Protein AF-A0A5K1BYN8-F1 (afdb_monomer_lite)

Foldseek 3Di:
DADEAEAEPQVDDDPPDDHPVVVVVVVVVVCVVVDVDDHHYFYYYPVVGGRVVVVVVVVVVVCVVVVD

InterPro domains:
  IPR027417 P-loop containing nucleoside triphosphate hydrolase [G3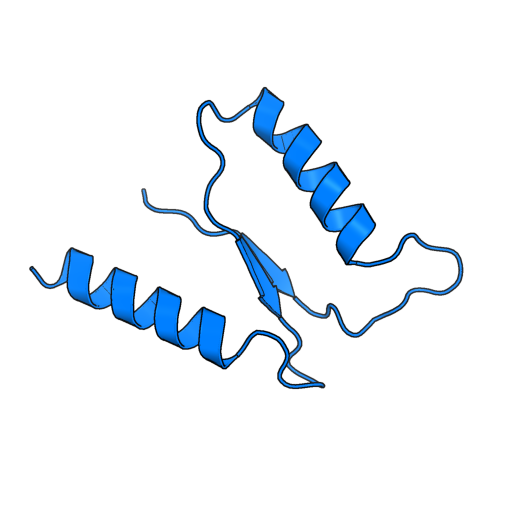DSA:3.40.50.300] (1-65)
  IPR027417 P-loop containing nucleoside triphosphate hydrolase [SSF52540] (1-62)

Secondary structure (DSSP, 8-state):
----EEE--TT---TTS--HHHHHHHHHHHHTTT-SSPPPEEE--TTT-TTHHHHHHHHHHHHHHH--

Structure (mmCIF, N/CA/C/O backbone):
data_AF-A0A5K1BYN8-F1
#
_entry.id   AF-A0A5K1BYN8-F1
#
loop_
_atom_site.group_PDB
_atom_site.id
_atom_site.type_symbol
_atom_site.label_atom_id
_atom_site.label_alt_id
_atom_site.label_comp_id
_atom_site.label_asym_id
_atom_site.label_entity_id
_atom_site.label_seq_id
_atom_site.pdbx_PDB_ins_code
_atom_site.Cartn_x
_atom_site.Cartn_y
_atom_site.Cartn_z
_atom_site.occupancy
_atom_site.B_iso_or_equiv
_atom_site.auth_seq_id
_atom_site.auth_comp_id
_atom_site.auth_asym_id
_atom_site.auth_atom_id
_atom_site.pdbx_PDB_model_num
ATOM 1 N N . ILE A 1 1 ? 15.085 -1.820 -6.897 1.00 79.94 1 ILE A N 1
ATOM 2 C CA . ILE A 1 1 ? 14.017 -2.837 -6.744 1.00 79.94 1 ILE A CA 1
ATOM 3 C C . ILE A 1 1 ? 12.703 -2.088 -6.560 1.00 79.94 1 ILE A C 1
ATOM 5 O O . ILE A 1 1 ? 12.660 -1.253 -5.660 1.00 79.94 1 ILE A O 1
ATOM 9 N N . PRO A 1 2 ? 11.679 -2.308 -7.401 1.00 83.81 2 PRO A N 1
ATOM 10 C CA . PRO A 1 2 ? 10.346 -1.750 -7.180 1.00 83.81 2 PRO A CA 1
ATOM 11 C C . PRO A 1 2 ? 9.767 -2.256 -5.868 1.00 83.81 2 PRO A C 1
ATOM 13 O O . PRO A 1 2 ? 9.865 -3.442 -5.558 1.00 83.81 2 PRO A O 1
ATOM 16 N N . MET A 1 3 ? 9.164 -1.358 -5.101 1.00 90.62 3 MET A N 1
ATOM 17 C CA . MET A 1 3 ? 8.571 -1.681 -3.811 1.00 90.62 3 MET A CA 1
ATOM 18 C C . MET A 1 3 ? 7.168 -1.089 -3.733 1.00 90.62 3 MET A C 1
ATOM 20 O O . MET A 1 3 ? 6.871 -0.067 -4.347 1.00 90.62 3 MET A O 1
ATOM 24 N N . THR A 1 4 ? 6.287 -1.739 -2.984 1.00 94.25 4 THR A N 1
ATOM 25 C CA . THR A 1 4 ? 4.948 -1.239 -2.671 1.00 94.25 4 THR A CA 1
ATOM 26 C C . THR A 1 4 ? 4.590 -1.701 -1.268 1.00 94.25 4 THR A C 1
ATOM 28 O O . THR A 1 4 ? 4.795 -2.868 -0.935 1.00 94.25 4 THR A O 1
ATOM 31 N N . PHE A 1 5 ? 4.066 -0.804 -0.436 1.00 95.31 5 PHE A N 1
ATOM 32 C CA . PHE A 1 5 ? 3.611 -1.160 0.907 1.00 95.31 5 PHE A CA 1
ATOM 33 C C . PHE A 1 5 ? 2.144 -1.590 0.885 1.00 95.31 5 PHE A C 1
ATOM 35 O O . PHE A 1 5 ? 1.274 -0.828 0.479 1.00 95.31 5 PHE A O 1
ATOM 42 N N . VAL A 1 6 ? 1.841 -2.792 1.371 1.00 95.94 6 VAL A N 1
ATOM 43 C CA . VAL A 1 6 ? 0.454 -3.260 1.507 1.00 95.94 6 VAL A CA 1
ATOM 44 C C . VAL A 1 6 ? 0.083 -3.299 2.985 1.00 95.94 6 VAL A C 1
ATOM 46 O O . VAL A 1 6 ? 0.561 -4.148 3.740 1.00 95.94 6 VAL A O 1
ATOM 49 N N . PHE A 1 7 ? -0.783 -2.381 3.409 1.00 94.94 7 PHE A N 1
ATOM 50 C CA . PHE A 1 7 ? -1.347 -2.386 4.755 1.00 94.94 7 PHE A CA 1
ATOM 51 C C . PHE A 1 7 ? -2.511 -3.369 4.787 1.00 94.94 7 PHE A C 1
ATOM 53 O O . PHE A 1 7 ? -3.507 -3.180 4.099 1.00 94.94 7 PHE A O 1
ATOM 60 N N . THR A 1 8 ? -2.383 -4.446 5.555 1.00 93.81 8 THR A N 1
ATOM 61 C CA . THR A 1 8 ? -3.404 -5.501 5.625 1.00 93.81 8 THR A CA 1
ATOM 62 C C . THR A 1 8 ? -4.266 -5.367 6.878 1.00 93.81 8 THR A C 1
ATOM 64 O O . THR A 1 8 ? -3.872 -4.733 7.858 1.00 93.81 8 THR A O 1
ATOM 67 N N . LYS A 1 9 ? -5.429 -6.035 6.881 1.00 90.00 9 LYS A N 1
ATOM 68 C CA . LYS A 1 9 ? -6.346 -6.129 8.036 1.00 90.00 9 LYS A CA 1
ATOM 69 C C . LYS A 1 9 ? -6.901 -4.767 8.483 1.00 90.00 9 LYS A C 1
ATOM 71 O O . LYS A 1 9 ? -7.126 -4.550 9.676 1.00 90.00 9 LYS A O 1
ATOM 76 N N . CYS A 1 10 ? -7.129 -3.849 7.541 1.00 86.06 10 CYS A N 1
ATOM 77 C CA . CYS A 1 10 ? -7.635 -2.498 7.820 1.00 86.06 10 CYS A CA 1
ATOM 78 C C . CYS A 1 10 ? -9.092 -2.464 8.331 1.00 86.06 10 CYS A C 1
ATOM 80 O O . CYS A 1 10 ? -9.581 -1.417 8.739 1.00 86.06 10 CYS A O 1
ATOM 82 N N . ASP A 1 11 ? -9.781 -3.604 8.368 1.00 83.88 11 ASP A N 1
ATOM 83 C CA . ASP A 1 11 ? -11.072 -3.787 9.039 1.00 83.88 11 ASP A CA 1
ATOM 84 C C . ASP A 1 11 ? -10.958 -3.783 10.575 1.00 83.88 11 ASP A C 1
ATOM 86 O O . ASP A 1 11 ? -11.916 -3.453 11.279 1.00 83.88 11 ASP A O 1
ATOM 90 N N . LYS A 1 12 ? -9.780 -4.115 11.122 1.00 79.88 12 LYS A N 1
ATOM 91 C CA . LYS A 1 12 ? -9.585 -4.230 12.569 1.00 79.88 12 LYS A CA 1
ATOM 92 C C . LYS A 1 12 ? -9.445 -2.861 13.223 1.00 79.88 12 LYS A C 1
ATOM 94 O O . LYS A 1 12 ? -8.346 -2.330 13.377 1.00 79.88 12 LYS A O 1
ATOM 99 N N . LYS A 1 13 ? -10.557 -2.340 13.737 1.00 67.75 13 LYS A N 1
ATOM 100 C CA . LYS A 1 13 ? -10.537 -1.268 14.739 1.00 67.75 13 LYS A CA 1
ATOM 101 C C . LYS A 1 13 ? -10.095 -1.862 16.077 1.00 67.75 13 LYS A C 1
ATOM 103 O O . LYS A 1 13 ? -10.874 -2.525 16.757 1.00 67.75 13 LYS A O 1
ATOM 108 N N . LYS A 1 14 ? -8.829 -1.670 16.460 1.00 67.25 14 LYS A N 1
ATOM 109 C CA . LYS A 1 14 ? -8.398 -1.981 17.832 1.00 67.25 14 LYS A CA 1
ATOM 110 C C . LYS A 1 14 ? -9.027 -0.950 18.769 1.00 67.25 14 LYS A C 1
ATOM 112 O O . LYS A 1 14 ? -8.771 0.240 18.616 1.00 67.25 14 LYS A O 1
ATOM 117 N N . SER A 1 15 ? -9.845 -1.409 19.718 1.00 60.88 15 SER A N 1
ATOM 118 C CA . SER A 1 15 ? -10.431 -0.542 20.747 1.00 60.88 15 SER A CA 1
ATOM 119 C C . SER A 1 15 ? -9.329 0.254 21.458 1.00 60.88 15 SER A C 1
ATOM 121 O O . SER A 1 15 ? -8.297 -0.315 21.820 1.00 60.88 15 SER A O 1
ATOM 123 N N . GLY A 1 16 ? -9.512 1.571 21.581 1.00 65.00 16 GLY A N 1
ATOM 124 C CA . GLY A 1 16 ? -8.535 2.480 22.189 1.00 65.00 16 GLY A CA 1
ATOM 125 C C . GLY A 1 16 ? -7.288 2.793 21.348 1.00 65.00 16 GLY A C 1
ATOM 126 O O . GLY A 1 16 ? -6.357 3.397 21.873 1.00 65.00 16 GLY A O 1
ATOM 127 N N . LYS A 1 17 ? -7.226 2.397 20.067 1.00 71.62 17 LYS A N 1
ATOM 128 C CA . LYS A 1 17 ? -6.131 2.770 19.151 1.00 71.62 17 LYS A CA 1
ATOM 129 C C . LYS A 1 17 ? -6.618 3.639 17.994 1.00 71.62 17 LYS A C 1
ATOM 131 O O . LYS A 1 17 ? -7.784 3.580 17.610 1.00 71.62 17 LYS A O 1
ATOM 136 N N . GLN A 1 18 ? -5.680 4.413 17.446 1.00 73.69 18 GLN A N 1
ATOM 137 C CA . GLN A 1 18 ? -5.867 5.252 16.262 1.00 73.69 18 GLN A CA 1
ATOM 138 C C . GLN A 1 18 ? -6.432 4.452 15.091 1.00 73.69 18 GLN A C 1
ATOM 140 O O . GLN A 1 18 ? -6.150 3.252 14.937 1.00 73.69 18 GLN A O 1
ATOM 145 N N . ARG A 1 19 ? -7.236 5.127 14.270 1.00 80.69 19 ARG A N 1
ATOM 146 C CA . ARG A 1 19 ? -7.874 4.503 13.113 1.00 80.69 19 ARG A CA 1
ATOM 147 C C . ARG A 1 19 ? -6.807 4.100 12.071 1.00 80.69 19 ARG A C 1
ATOM 149 O O . ARG A 1 19 ? -5.707 4.654 12.065 1.00 80.69 19 ARG A O 1
ATOM 156 N N . PRO A 1 20 ? -7.058 3.083 11.224 1.00 82.19 20 PRO A N 1
ATOM 157 C CA . PRO A 1 20 ? -6.074 2.606 10.246 1.00 82.19 20 PRO A CA 1
ATOM 158 C C . PRO A 1 20 ? -5.500 3.707 9.340 1.00 82.19 20 PRO A C 1
ATOM 160 O O . PRO A 1 20 ? -4.300 3.718 9.091 1.00 82.19 20 PRO A O 1
ATOM 163 N N . ASP A 1 21 ? -6.331 4.657 8.921 1.00 84.81 21 ASP A N 1
ATOM 164 C CA . ASP A 1 21 ? -5.972 5.846 8.144 1.00 84.81 21 ASP A CA 1
ATOM 165 C C . ASP A 1 21 ? -4.982 6.763 8.879 1.00 84.81 21 ASP A C 1
ATOM 167 O O . ASP A 1 21 ? -3.978 7.177 8.298 1.00 84.81 21 ASP A O 1
ATOM 171 N N . GLU A 1 22 ? -5.196 7.015 10.171 1.00 87.94 22 GLU A N 1
ATOM 172 C CA . GLU A 1 22 ? -4.276 7.809 10.999 1.00 87.94 22 GLU A CA 1
ATOM 173 C C . GLU A 1 22 ? -2.914 7.115 11.146 1.00 87.94 22 GLU A C 1
ATOM 175 O O . GLU A 1 22 ? -1.868 7.745 10.984 1.00 87.94 22 GLU A O 1
ATOM 180 N N . ASN A 1 23 ? -2.911 5.797 11.381 1.00 88.94 23 ASN A N 1
ATOM 181 C CA . ASN A 1 23 ? -1.669 5.023 11.474 1.00 88.94 23 ASN A CA 1
ATOM 182 C C . ASN A 1 23 ? -0.874 5.066 10.160 1.00 88.94 23 ASN A C 1
ATOM 184 O O . ASN A 1 23 ? 0.351 5.187 10.183 1.00 88.94 23 ASN A O 1
ATOM 188 N N . ILE A 1 24 ? -1.561 4.983 9.018 1.00 91.12 24 ILE A N 1
ATOM 189 C CA . ILE A 1 24 ? -0.933 5.045 7.693 1.00 91.12 24 ILE A CA 1
ATOM 190 C C . ILE A 1 24 ? -0.364 6.433 7.434 1.00 91.12 24 ILE A C 1
ATOM 192 O O . ILE A 1 24 ? 0.765 6.540 6.958 1.00 91.12 24 ILE A O 1
ATOM 196 N N . LYS A 1 25 ? -1.090 7.496 7.793 1.00 91.88 25 LYS A N 1
ATOM 197 C CA . LYS A 1 25 ? -0.585 8.866 7.675 1.00 91.88 25 LYS A CA 1
ATOM 198 C C . LYS A 1 25 ? 0.697 9.057 8.489 1.00 91.88 25 LYS A C 1
ATOM 200 O O . LYS A 1 25 ? 1.698 9.524 7.949 1.00 91.88 25 LYS A O 1
ATOM 205 N N . ASN A 1 26 ? 0.698 8.615 9.745 1.00 93.62 26 AS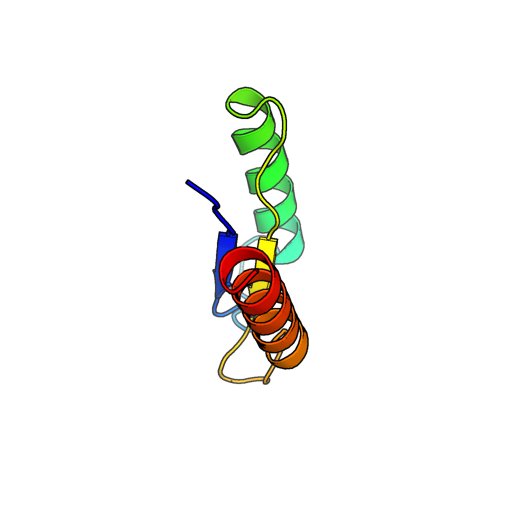N A N 1
ATOM 206 C CA . ASN A 1 26 ? 1.877 8.687 10.610 1.00 93.62 26 ASN A CA 1
ATOM 207 C C . ASN A 1 26 ? 3.051 7.875 10.039 1.00 93.62 26 ASN A C 1
ATOM 209 O O . ASN A 1 26 ? 4.195 8.332 10.048 1.00 93.62 26 ASN A O 1
ATOM 213 N N . PHE A 1 27 ? 2.777 6.688 9.489 1.00 94.25 27 PHE A N 1
ATOM 214 C CA . PHE A 1 27 ? 3.794 5.883 8.815 1.00 94.25 27 PHE A CA 1
ATOM 215 C C . PHE A 1 27 ? 4.364 6.592 7.579 1.00 94.25 27 PHE A C 1
ATOM 217 O O . PHE A 1 27 ? 5.579 6.613 7.404 1.00 94.25 27 PHE A O 1
ATOM 224 N N . GLN A 1 28 ? 3.525 7.218 6.748 1.00 93.62 28 GLN A N 1
ATOM 225 C CA . GLN A 1 28 ? 3.981 7.992 5.590 1.00 93.62 28 GLN A CA 1
ATOM 226 C C . GLN A 1 28 ? 4.895 9.151 5.989 1.00 93.62 28 GLN A C 1
ATOM 228 O O . GLN A 1 28 ? 5.926 9.371 5.358 1.00 93.62 28 GLN A O 1
ATOM 233 N N . GLU A 1 29 ? 4.530 9.901 7.028 1.00 94.38 29 GLU A N 1
ATOM 234 C CA . GLU A 1 29 ? 5.357 10.992 7.554 1.00 94.38 29 GLU A CA 1
ATOM 235 C C . GLU A 1 29 ? 6.704 10.485 8.079 1.00 94.38 29 GLU A C 1
ATOM 237 O O . GLU A 1 29 ? 7.730 11.137 7.880 1.00 94.38 29 GLU A O 1
ATOM 242 N N . LEU A 1 30 ? 6.725 9.299 8.693 1.00 95.19 30 LEU A N 1
ATOM 243 C CA . LEU A 1 30 ? 7.956 8.660 9.143 1.00 95.19 30 LEU A CA 1
ATOM 244 C C . LEU A 1 30 ? 8.858 8.274 7.965 1.00 95.19 30 LEU A C 1
ATOM 246 O O . LEU A 1 30 ? 10.030 8.647 7.955 1.00 95.19 30 LEU A O 1
ATOM 250 N N . ILE A 1 31 ? 8.332 7.562 6.963 1.00 94.94 31 ILE A N 1
ATOM 251 C CA . ILE A 1 31 ? 9.153 7.074 5.844 1.00 94.94 31 ILE A CA 1
ATOM 252 C C . ILE A 1 31 ? 9.632 8.204 4.931 1.00 94.94 31 ILE A C 1
ATOM 254 O O . ILE A 1 31 ? 10.709 8.088 4.357 1.00 94.94 31 ILE A O 1
ATOM 258 N N . ARG A 1 32 ? 8.910 9.331 4.842 1.00 93.38 32 ARG A N 1
ATOM 259 C CA . ARG A 1 32 ? 9.365 10.522 4.096 1.00 93.38 32 ARG A CA 1
ATOM 260 C C . ARG A 1 32 ? 10.701 11.076 4.601 1.00 93.38 32 ARG A C 1
ATOM 262 O O . ARG A 1 32 ? 11.379 11.777 3.864 1.00 93.38 32 ARG A O 1
ATOM 269 N N . LYS A 1 33 ? 11.105 10.749 5.834 1.00 95.25 33 LYS A N 1
ATOM 270 C CA . LYS A 1 33 ? 12.428 11.112 6.371 1.00 95.25 33 LYS A CA 1
ATOM 271 C C . LYS A 1 33 ? 13.560 10.270 5.777 1.00 95.25 33 LYS A C 1
ATOM 273 O O . LYS A 1 33 ? 14.703 10.709 5.777 1.00 95.25 33 LYS A O 1
A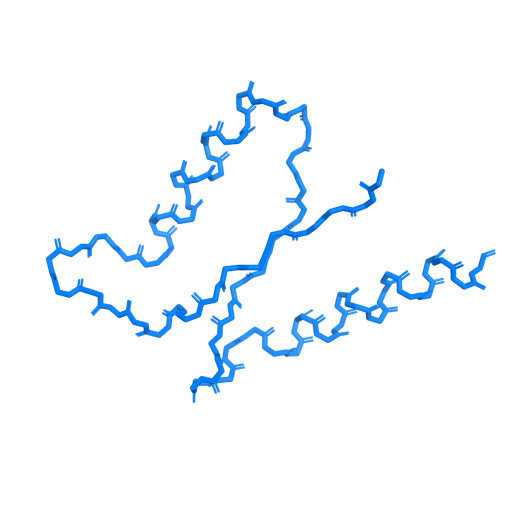TOM 278 N N . SER A 1 34 ? 13.251 9.061 5.310 1.00 92.19 34 SER A N 1
ATOM 279 C CA . SER A 1 34 ? 14.226 8.092 4.790 1.00 92.19 34 SER A CA 1
ATOM 280 C C . SER A 1 34 ? 14.165 7.937 3.270 1.00 92.19 34 SER A C 1
ATOM 282 O O . SER A 1 34 ? 15.149 7.528 2.661 1.00 92.19 34 SER A O 1
ATOM 284 N N . TYR A 1 35 ? 13.030 8.265 2.651 1.00 91.19 35 TYR A N 1
ATOM 285 C CA . TYR A 1 35 ? 12.811 8.158 1.214 1.00 91.19 35 TYR A CA 1
ATOM 286 C C . TYR A 1 35 ? 12.685 9.543 0.583 1.00 91.19 35 TYR A C 1
ATOM 288 O O . TYR A 1 35 ? 11.838 10.332 0.994 1.00 91.19 35 TYR A O 1
ATOM 296 N N . LYS A 1 36 ? 13.472 9.803 -0.471 1.00 89.88 36 LYS A N 1
ATOM 297 C CA . LYS A 1 36 ? 13.288 10.987 -1.329 1.00 89.88 36 LYS A CA 1
ATOM 298 C C . LYS A 1 36 ? 11.903 10.979 -1.984 1.00 89.88 36 LYS A C 1
ATOM 300 O O . LYS A 1 36 ? 11.242 12.008 -2.042 1.00 89.88 36 LYS A O 1
ATOM 305 N N . GLU A 1 37 ? 11.472 9.803 -2.430 1.00 91.12 37 GLU A N 1
ATOM 306 C CA . GLU A 1 37 ? 10.124 9.533 -2.915 1.00 91.12 37 GLU A CA 1
ATOM 307 C C . GLU A 1 37 ? 9.652 8.213 -2.290 1.00 91.12 37 GLU A C 1
ATOM 309 O O . GLU A 1 37 ? 10.298 7.177 -2.492 1.00 91.12 37 GLU A O 1
ATOM 314 N N . PRO A 1 38 ? 8.606 8.232 -1.446 1.00 92.00 38 PRO A N 1
ATOM 315 C CA . PRO A 1 38 ? 8.130 7.023 -0.798 1.00 92.00 38 PRO A CA 1
ATOM 316 C C . PRO A 1 38 ? 7.465 6.085 -1.820 1.00 92.00 38 PRO A C 1
ATOM 318 O O . PRO A 1 38 ? 6.748 6.560 -2.701 1.00 92.00 38 PRO A O 1
ATOM 321 N N . PRO A 1 39 ? 7.639 4.759 -1.680 1.00 93.06 39 PRO A N 1
ATOM 322 C CA . PRO A 1 39 ? 6.937 3.784 -2.505 1.00 93.06 39 PRO A CA 1
ATOM 323 C C . PRO A 1 39 ? 5.407 3.951 -2.462 1.00 93.06 39 PRO A C 1
ATOM 325 O O . PRO A 1 39 ? 4.869 4.376 -1.430 1.00 93.06 39 PRO A O 1
ATOM 328 N N . PRO A 1 40 ? 4.688 3.549 -3.529 1.00 93.38 40 PRO A N 1
ATOM 329 C CA . PRO A 1 40 ? 3.232 3.468 -3.501 1.00 93.38 40 PRO A CA 1
ATOM 330 C C . PRO A 1 40 ? 2.762 2.518 -2.397 1.00 93.38 40 PRO A C 1
ATOM 332 O O . PRO A 1 40 ? 3.492 1.624 -1.948 1.00 93.38 40 PRO A O 1
ATOM 335 N N . TRP A 1 41 ? 1.525 2.705 -1.950 1.00 95.06 41 TRP A N 1
ATOM 336 C CA . TRP A 1 41 ? 0.940 1.896 -0.892 1.00 95.06 41 TRP A CA 1
ATOM 337 C C . TRP A 1 41 ? -0.548 1.662 -1.119 1.00 95.06 41 TRP A C 1
ATOM 339 O O . TRP A 1 41 ? -1.213 2.483 -1.739 1.00 95.06 41 TRP A O 1
ATOM 349 N N . ILE A 1 42 ? -1.054 0.545 -0.595 1.00 95.62 42 ILE A N 1
ATOM 350 C CA . ILE A 1 42 ? -2.446 0.106 -0.757 1.00 95.62 42 ILE A CA 1
ATOM 351 C C . ILE A 1 42 ? -2.969 -0.399 0.591 1.00 95.62 42 ILE A C 1
ATOM 353 O O . ILE A 1 42 ? -2.274 -1.128 1.306 1.00 95.62 42 ILE A O 1
ATOM 357 N N . MET A 1 43 ? -4.198 -0.023 0.949 1.00 94.56 43 MET A N 1
ATOM 358 C CA . MET A 1 43 ? -4.917 -0.601 2.091 1.00 94.56 43 MET A CA 1
ATOM 359 C C . MET A 1 43 ? -5.712 -1.818 1.666 1.00 94.56 43 MET A C 1
ATOM 361 O O . MET A 1 43 ? -6.415 -1.771 0.669 1.00 94.56 43 MET A O 1
ATOM 365 N N . THR A 1 44 ? -5.687 -2.876 2.470 1.00 95.75 44 THR A N 1
ATOM 366 C CA . THR A 1 44 ? -6.413 -4.105 2.169 1.00 95.75 44 THR A CA 1
ATOM 367 C C . THR A 1 44 ? -7.078 -4.723 3.394 1.00 95.75 44 THR A C 1
ATOM 369 O O . THR A 1 44 ? -6.606 -4.623 4.532 1.00 95.75 44 THR A O 1
ATOM 372 N N . SER A 1 45 ? -8.178 -5.432 3.155 1.00 94.69 45 SER A N 1
ATOM 373 C CA . SER A 1 45 ? -8.756 -6.373 4.110 1.00 94.69 45 SER A CA 1
ATOM 374 C C . SER A 1 45 ? -9.233 -7.614 3.375 1.00 94.69 45 SER A C 1
ATOM 376 O O . SER A 1 45 ? -10.078 -7.542 2.488 1.00 94.69 45 SER A O 1
ATOM 378 N N . SER A 1 46 ? -8.735 -8.775 3.793 1.00 92.50 46 SER A N 1
ATOM 379 C CA . SER A 1 46 ? -9.217 -10.058 3.283 1.00 92.50 46 SER A CA 1
ATOM 380 C C . SER A 1 46 ? -10.623 -10.408 3.779 1.00 92.50 46 SER A C 1
ATOM 382 O O . SER A 1 46 ? -11.259 -11.276 3.196 1.00 92.50 46 SER A O 1
ATOM 384 N N . VAL A 1 47 ? -11.102 -9.756 4.846 1.00 94.50 47 VAL A N 1
ATOM 385 C CA . VAL A 1 47 ? -12.428 -10.006 5.432 1.00 94.50 47 VAL A CA 1
ATOM 386 C C . VAL A 1 47 ? -13.497 -9.184 4.721 1.00 94.50 47 VAL A C 1
ATOM 388 O O . VAL A 1 47 ? -14.554 -9.712 4.396 1.00 94.50 47 VAL A O 1
ATOM 391 N N . THR A 1 48 ? -13.230 -7.900 4.465 1.00 93.69 48 THR A N 1
ATOM 392 C CA . THR A 1 48 ? -14.212 -7.002 3.832 1.00 93.69 48 THR A CA 1
ATOM 393 C C . THR A 1 48 ? -14.029 -6.871 2.323 1.00 93.69 48 THR A C 1
ATOM 395 O O . THR A 1 48 ? -14.867 -6.266 1.664 1.00 93.69 48 THR A O 1
ATOM 398 N N . GLY A 1 49 ? -12.933 -7.396 1.767 1.00 93.94 49 GLY A N 1
ATOM 399 C CA . GLY A 1 49 ? -12.578 -7.224 0.357 1.00 93.94 49 GLY A CA 1
ATOM 400 C C . GLY A 1 49 ? -11.996 -5.848 0.018 1.00 93.94 49 GLY A C 1
ATOM 401 O O . GLY A 1 49 ? -11.722 -5.583 -1.151 1.00 93.94 49 GLY A O 1
ATOM 402 N N . LEU A 1 50 ? -11.777 -4.979 1.015 1.00 94.69 50 LEU A N 1
ATOM 403 C CA . LEU A 1 50 ? -11.169 -3.660 0.820 1.00 94.69 50 LEU A CA 1
ATOM 404 C C . LEU A 1 50 ? -9.847 -3.783 0.048 1.00 94.69 50 LEU A C 1
ATOM 406 O O . LEU A 1 50 ? -9.015 -4.626 0.393 1.00 94.69 50 LEU A O 1
ATOM 410 N N . GLY A 1 51 ? -9.666 -2.933 -0.968 1.00 95.19 51 GLY A N 1
ATOM 411 C CA . GLY A 1 51 ? -8.426 -2.800 -1.741 1.00 95.19 51 GLY A CA 1
ATOM 412 C C . GLY A 1 51 ? -8.048 -3.999 -2.607 1.00 95.19 51 GLY A C 1
ATOM 413 O O . GLY A 1 51 ? -6.947 -4.027 -3.149 1.00 95.19 51 GLY A O 1
ATOM 414 N N . ARG A 1 52 ? -8.933 -4.995 -2.749 1.00 96.94 52 ARG A N 1
ATOM 415 C CA . ARG A 1 52 ? -8.691 -6.160 -3.608 1.00 96.94 52 ARG A CA 1
ATOM 416 C C . ARG A 1 52 ? -8.436 -5.743 -5.056 1.00 96.94 52 ARG A C 1
ATOM 418 O O . ARG A 1 52 ? -7.422 -6.136 -5.623 1.00 96.94 52 ARG A O 1
ATOM 425 N N . ASP A 1 53 ? -9.340 -4.957 -5.632 1.00 97.56 53 ASP A N 1
ATOM 426 C CA . ASP A 1 53 ? -9.263 -4.591 -7.049 1.0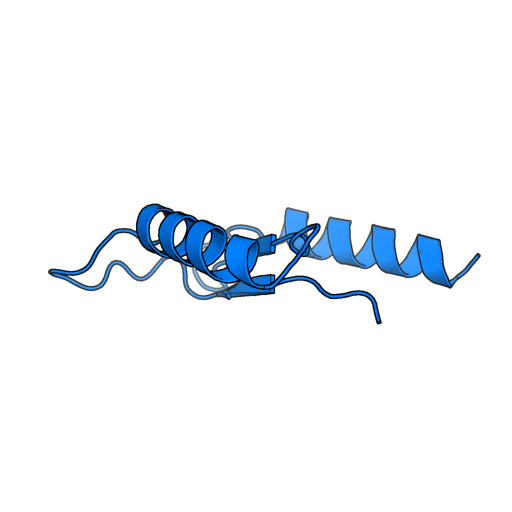0 97.56 53 ASP A CA 1
ATOM 427 C C . ASP A 1 53 ? -8.092 -3.644 -7.321 1.00 97.56 53 ASP A C 1
ATOM 429 O O . ASP A 1 53 ? -7.390 -3.807 -8.314 1.00 97.56 53 ASP A O 1
ATOM 433 N N . GLU A 1 54 ? -7.815 -2.723 -6.395 1.00 96.44 54 GLU A N 1
ATOM 434 C CA . GLU A 1 54 ? -6.649 -1.835 -6.451 1.00 96.44 54 GLU A CA 1
ATOM 435 C C . GLU A 1 54 ? -5.335 -2.628 -6.424 1.00 96.44 54 GLU A C 1
ATOM 437 O O . GLU A 1 54 ? -4.458 -2.404 -7.256 1.00 96.44 54 GLU A O 1
ATOM 442 N N . LEU A 1 55 ? -5.217 -3.615 -5.526 1.00 96.12 55 LEU A N 1
ATOM 443 C CA . LEU A 1 55 ? -4.045 -4.485 -5.459 1.00 96.12 55 LEU A CA 1
ATOM 444 C C . LEU A 1 55 ? -3.871 -5.301 -6.746 1.00 96.12 55 LEU A C 1
ATOM 446 O O . LEU A 1 55 ? -2.758 -5.401 -7.259 1.00 96.12 55 LEU A O 1
ATOM 450 N N . LEU A 1 56 ? -4.951 -5.880 -7.277 1.00 96.19 56 LEU A N 1
ATOM 451 C CA . LEU A 1 56 ? -4.901 -6.666 -8.513 1.00 96.19 56 LEU A CA 1
ATOM 452 C C . LEU A 1 56 ? -4.540 -5.800 -9.727 1.00 96.19 56 LEU A C 1
ATOM 454 O O . LEU A 1 56 ? -3.725 -6.219 -10.551 1.00 96.19 56 LEU A O 1
ATOM 458 N N . LEU A 1 57 ? -5.094 -4.58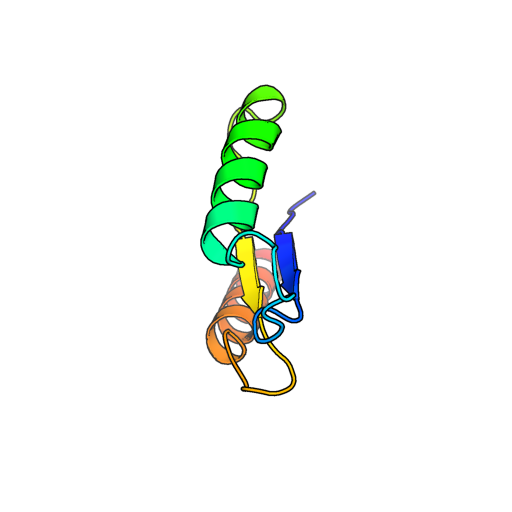9 -9.818 1.00 96.00 57 LEU A N 1
ATOM 459 C CA . LEU A 1 57 ? -4.760 -3.629 -10.868 1.00 96.00 57 LEU A CA 1
ATOM 460 C C . LEU A 1 57 ? -3.287 -3.219 -10.793 1.00 96.00 57 LEU A C 1
ATOM 462 O O . LEU A 1 57 ? -2.596 -3.270 -11.808 1.00 96.00 57 LEU A O 1
ATOM 466 N N . HIS A 1 58 ? -2.792 -2.883 -9.600 1.00 94.50 58 HIS A N 1
ATOM 467 C CA . HIS A 1 58 ? -1.389 -2.521 -9.385 1.00 94.50 58 HIS A CA 1
ATOM 468 C C . HIS A 1 58 ? -0.435 -3.653 -9.789 1.00 94.50 58 HIS A C 1
ATOM 470 O O . HIS A 1 58 ? 0.551 -3.426 -10.485 1.00 94.50 58 HIS A O 1
ATOM 476 N N . MET A 1 59 ? -0.759 -4.901 -9.433 1.00 93.62 59 MET A N 1
ATOM 477 C CA . MET A 1 59 ? 0.029 -6.071 -9.846 1.00 93.62 59 MET A CA 1
ATOM 478 C C . MET A 1 59 ? 0.015 -6.278 -11.365 1.00 93.62 59 MET A C 1
ATOM 480 O O . MET A 1 59 ? 1.051 -6.596 -11.945 1.00 93.62 59 MET A O 1
ATOM 484 N N . SER A 1 60 ? -1.132 -6.065 -12.018 1.00 94.19 60 SER A N 1
ATOM 485 C CA . SER A 1 60 ? -1.243 -6.123 -13.481 1.00 94.19 60 SER A CA 1
ATOM 486 C C . SER A 1 60 ? -0.381 -5.050 -14.155 1.00 94.19 60 SER A C 1
ATOM 488 O O . SER A 1 60 ? 0.369 -5.351 -15.081 1.00 94.19 60 SER A O 1
ATOM 490 N N . GLN A 1 61 ? -0.414 -3.814 -13.650 1.00 92.19 61 G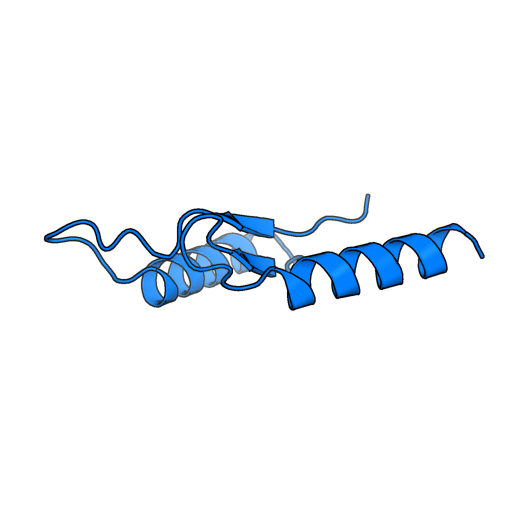LN A N 1
ATOM 491 C CA . GLN A 1 61 ? 0.413 -2.713 -14.151 1.00 92.19 61 GLN A CA 1
ATOM 492 C C . GLN A 1 61 ? 1.907 -3.010 -14.005 1.00 92.19 61 GLN A C 1
ATOM 494 O O . GLN A 1 61 ? 2.655 -2.832 -14.963 1.00 92.19 61 GLN A O 1
ATOM 499 N N . LEU A 1 62 ? 2.333 -3.506 -12.839 1.00 91.06 62 LEU A N 1
ATOM 500 C CA . LEU A 1 62 ? 3.722 -3.903 -12.618 1.00 91.06 62 LEU A CA 1
ATOM 501 C C . LEU A 1 62 ? 4.138 -5.015 -13.577 1.00 91.06 62 LEU A C 1
ATOM 503 O O . LEU A 1 62 ? 5.184 -4.906 -14.205 1.00 91.06 62 LEU A O 1
ATOM 507 N N . ARG A 1 63 ? 3.317 -6.057 -13.731 1.00 90.19 63 ARG A N 1
ATOM 508 C CA . ARG A 1 63 ? 3.595 -7.138 -14.677 1.00 90.19 63 ARG A CA 1
ATOM 509 C C . ARG A 1 63 ? 3.791 -6.602 -16.097 1.00 90.19 63 ARG A C 1
ATOM 511 O O . ARG A 1 63 ? 4.812 -6.884 -16.704 1.00 90.19 63 ARG A O 1
ATOM 518 N N . ASN A 1 64 ? 2.867 -5.779 -16.589 1.00 90.38 64 ASN A N 1
ATOM 519 C CA . ASN A 1 64 ? 2.953 -5.218 -17.941 1.00 90.38 64 ASN A CA 1
ATOM 520 C C . ASN A 1 64 ? 4.155 -4.277 -18.123 1.00 90.38 64 ASN A C 1
ATOM 522 O O . ASN A 1 64 ? 4.655 -4.138 -19.233 1.00 90.38 64 ASN A O 1
ATOM 526 N N . TYR A 1 65 ? 4.605 -3.612 -17.056 1.00 87.94 65 TYR A N 1
ATOM 527 C CA . TYR A 1 65 ? 5.813 -2.786 -17.084 1.00 87.94 65 TYR A CA 1
ATOM 528 C C . TYR A 1 65 ? 7.091 -3.626 -17.222 1.00 87.94 65 TYR A C 1
ATOM 530 O O . TYR A 1 65 ? 8.019 -3.185 -17.885 1.00 87.94 65 TYR A O 1
ATOM 538 N N . TRP A 1 66 ? 7.148 -4.803 -16.589 1.00 84.75 66 TRP A N 1
ATOM 539 C CA . TRP A 1 66 ? 8.325 -5.685 -16.616 1.00 84.75 66 TRP A CA 1
ATOM 540 C C . TRP A 1 66 ? 8.333 -6.688 -17.775 1.00 84.75 66 TRP A C 1
ATOM 542 O O . TRP A 1 66 ? 9.402 -7.172 -18.133 1.00 84.75 66 TRP A O 1
ATOM 552 N N . ASP A 1 67 ? 7.165 -7.019 -18.331 1.00 84.94 67 ASP A N 1
ATOM 553 C CA . ASP A 1 67 ? 7.026 -7.915 -19.487 1.00 84.94 67 ASP A CA 1
ATOM 554 C C . ASP A 1 67 ? 7.350 -7.207 -20.832 1.00 84.94 67 ASP A C 1
ATOM 556 O O . ASP A 1 67 ? 7.430 -7.881 -21.860 1.00 84.94 67 ASP A O 1
ATOM 560 N N . ASN A 1 68 ? 7.543 -5.877 -20.834 1.00 58.66 68 ASN A N 1
ATOM 561 C CA . ASN A 1 68 ? 8.006 -5.065 -21.976 1.00 58.66 68 ASN A CA 1
ATOM 562 C C . ASN A 1 68 ? 9.472 -4.645 -21.811 1.00 58.66 68 ASN A C 1
ATOM 564 O O . ASN A 1 68 ? 10.143 -4.481 -22.855 1.00 58.66 68 ASN A O 1
#

Sequence (68 aa):
IPMTFVFTKCDKKKSGKQRPDENIKNFQELIRKSYKEPPPWIMTSSVTGLGRDELLLHMSQLRNYWDN

Organism: NCBI:txid210225

Radius of gyration: 13.94 Å; chains: 1; bounding box: 28×21×44 Å

pLDDT: mean 89.14, std 8.93, range [58.66, 97.56]